Protein AF-A0A1V4H074-F1 (afdb_monomer)

Structure (mmCIF, N/CA/C/O backbone):
data_AF-A0A1V4H074-F1
#
_entry.id   AF-A0A1V4H074-F1
#
loop_
_atom_site.group_PDB
_atom_site.id
_atom_site.type_symbol
_atom_site.label_atom_id
_atom_site.label_alt_id
_atom_site.label_comp_id
_atom_site.label_asym_id
_atom_site.label_entity_id
_atom_site.label_seq_id
_atom_site.pdbx_PDB_ins_code
_atom_site.Cartn_x
_atom_site.Cartn_y
_atom_site.Cartn_z
_atom_site.occupancy
_atom_site.B_iso_or_equiv
_atom_site.auth_seq_id
_atom_site.auth_comp_id
_atom_site.auth_asym_id
_atom_site.auth_atom_id
_atom_site.pdbx_PDB_model_num
ATOM 1 N N . MET A 1 1 ? -8.437 -6.925 -4.034 1.00 66.06 1 MET A N 1
ATOM 2 C CA . MET A 1 1 ? -7.338 -6.480 -3.146 1.00 66.06 1 MET A CA 1
ATOM 3 C C . MET A 1 1 ? -6.029 -7.064 -3.621 1.00 66.06 1 MET A C 1
ATOM 5 O O . MET A 1 1 ? -5.190 -6.311 -4.090 1.00 66.06 1 MET A O 1
ATOM 9 N N . SER A 1 2 ? -5.920 -8.392 -3.639 1.00 72.75 2 SER A N 1
ATOM 10 C CA . SER A 1 2 ? -4.712 -9.102 -4.059 1.00 72.75 2 SER A CA 1
ATOM 11 C C . SER A 1 2 ? -4.274 -8.797 -5.501 1.00 72.75 2 SER A C 1
ATOM 13 O O . SER A 1 2 ? -3.115 -8.475 -5.710 1.00 72.75 2 SER A O 1
ATOM 15 N N . PHE A 1 3 ? -5.173 -8.793 -6.492 1.00 77.88 3 PHE A N 1
ATOM 16 C CA . PHE A 1 3 ? -4.778 -8.481 -7.878 1.00 77.88 3 PHE A CA 1
ATOM 17 C C . PHE A 1 3 ? -4.162 -7.078 -8.037 1.00 77.88 3 PHE A C 1
ATOM 19 O O . PHE A 1 3 ? -3.021 -6.944 -8.466 1.00 77.88 3 PHE A O 1
ATOM 26 N N . GLY A 1 4 ? -4.895 -6.030 -7.644 1.00 77.44 4 GLY A N 1
ATOM 27 C CA . GLY A 1 4 ? -4.463 -4.645 -7.858 1.00 77.44 4 GLY A CA 1
ATOM 28 C C . GLY A 1 4 ? -3.193 -4.264 -7.091 1.00 77.44 4 GLY A C 1
ATOM 29 O O . GLY A 1 4 ? -2.339 -3.593 -7.661 1.00 77.44 4 GLY A O 1
ATOM 30 N N . GLN A 1 5 ? -3.024 -4.729 -5.844 1.00 82.38 5 GLN A N 1
ATOM 31 C CA . GLN A 1 5 ? -1.792 -4.456 -5.089 1.00 82.38 5 GLN A CA 1
ATOM 32 C C . GLN A 1 5 ? -0.573 -5.102 -5.763 1.00 82.38 5 GLN A C 1
ATOM 34 O O . GLN A 1 5 ? 0.461 -4.460 -5.901 1.00 82.38 5 GLN A O 1
ATOM 39 N N . PHE A 1 6 ? -0.699 -6.354 -6.221 1.00 82.00 6 PHE A N 1
ATOM 40 C CA . PHE A 1 6 ? 0.429 -7.099 -6.770 1.00 82.00 6 PHE A CA 1
ATOM 41 C C . PHE A 1 6 ? 0.757 -6.638 -8.187 1.00 82.00 6 PHE A C 1
ATOM 43 O O . PHE A 1 6 ? 1.926 -6.461 -8.499 1.00 82.00 6 PHE A O 1
ATOM 50 N N . ALA A 1 7 ? -0.248 -6.355 -9.020 1.00 81.50 7 ALA A N 1
ATOM 51 C CA . ALA A 1 7 ? -0.031 -5.828 -10.364 1.00 81.50 7 ALA A CA 1
ATOM 52 C C . ALA A 1 7 ? 0.727 -4.488 -10.331 1.00 81.50 7 ALA A C 1
ATOM 54 O O . ALA A 1 7 ? 1.710 -4.312 -11.048 1.00 81.50 7 ALA A O 1
ATOM 55 N N . LEU A 1 8 ? 0.322 -3.569 -9.447 1.00 82.00 8 LEU A N 1
ATOM 56 C CA . LEU A 1 8 ? 0.987 -2.275 -9.280 1.00 82.00 8 LEU A CA 1
ATOM 57 C C . LEU A 1 8 ? 2.376 -2.411 -8.644 1.00 82.00 8 LEU A C 1
ATOM 59 O O . LEU A 1 8 ? 3.306 -1.730 -9.069 1.00 82.00 8 LEU A O 1
ATOM 63 N N . LEU A 1 9 ? 2.539 -3.312 -7.672 1.00 83.75 9 LEU A N 1
ATOM 64 C CA . LEU A 1 9 ? 3.830 -3.585 -7.039 1.00 83.75 9 LEU A CA 1
ATOM 65 C C . LEU A 1 9 ? 4.840 -4.160 -8.035 1.00 83.75 9 LEU A C 1
ATOM 67 O O . LEU A 1 9 ? 5.964 -3.670 -8.117 1.00 83.75 9 LEU A O 1
ATOM 71 N N . PHE A 1 10 ? 4.447 -5.156 -8.831 1.00 83.81 10 PHE A N 1
ATOM 72 C CA . PHE A 1 10 ? 5.321 -5.722 -9.858 1.00 83.81 10 PHE A CA 1
ATOM 73 C C . PHE A 1 10 ? 5.634 -4.702 -10.950 1.00 83.81 10 PHE A C 1
ATOM 75 O O . PHE A 1 10 ? 6.783 -4.612 -11.374 1.00 83.81 10 PHE A O 1
ATOM 82 N N . SER A 1 11 ? 4.659 -3.870 -11.331 1.00 82.81 11 SER A N 1
ATOM 83 C CA . SER A 1 11 ? 4.895 -2.761 -12.256 1.00 82.81 11 SER A CA 1
ATOM 84 C C . SER A 1 11 ? 5.855 -1.710 -11.685 1.00 82.81 11 SER A C 1
ATOM 86 O O . SER A 1 11 ? 6.617 -1.111 -12.436 1.00 82.81 11 SER A O 1
ATOM 88 N N . ALA A 1 12 ? 5.850 -1.461 -10.375 1.00 82.38 12 ALA A N 1
ATOM 89 C CA . ALA A 1 12 ? 6.811 -0.552 -9.760 1.00 82.38 12 ALA A CA 1
ATOM 90 C C . ALA A 1 12 ? 8.227 -1.139 -9.789 1.00 82.38 12 ALA A C 1
ATOM 92 O O . ALA A 1 12 ? 9.176 -0.448 -10.159 1.00 82.38 12 ALA A O 1
ATOM 93 N N . ILE A 1 13 ? 8.363 -2.424 -9.446 1.00 84.00 13 ILE A N 1
ATOM 94 C CA . ILE A 1 13 ? 9.644 -3.140 -9.494 1.00 84.00 13 ILE A CA 1
ATOM 95 C C . ILE A 1 13 ? 10.179 -3.186 -10.932 1.00 84.00 13 ILE A C 1
ATOM 97 O O . ILE A 1 13 ? 11.361 -2.925 -11.143 1.00 84.00 13 ILE A O 1
ATOM 101 N N . SER A 1 14 ? 9.326 -3.417 -11.936 1.00 80.88 14 SER A N 1
ATOM 102 C CA . SER A 1 14 ? 9.746 -3.440 -13.346 1.00 80.88 14 SER A CA 1
ATOM 103 C C . SER A 1 14 ? 10.243 -2.084 -13.859 1.00 80.88 14 SER A C 1
ATOM 105 O O . SER A 1 14 ? 11.043 -2.040 -14.785 1.00 80.88 14 SER A O 1
ATOM 107 N N . VAL A 1 15 ? 9.796 -0.976 -13.258 1.00 81.38 15 VAL A N 1
ATOM 108 C CA . VAL A 1 15 ? 10.253 0.396 -13.565 1.00 81.38 15 VAL A CA 1
ATOM 109 C C . VAL A 1 15 ? 11.562 0.743 -12.823 1.00 81.38 15 VAL A C 1
ATOM 111 O O . VAL A 1 15 ? 12.058 1.864 -12.902 1.00 81.38 15 VAL A O 1
ATOM 114 N N . GLY A 1 16 ? 12.167 -0.225 -12.126 1.00 77.12 16 GLY A N 1
ATOM 115 C CA . GLY A 1 16 ? 13.461 -0.078 -11.457 1.00 77.12 16 GLY A CA 1
ATOM 116 C C . GLY A 1 16 ? 13.365 0.318 -9.984 1.00 77.12 16 GLY A C 1
ATOM 117 O O . GLY A 1 16 ? 14.356 0.756 -9.406 1.00 77.12 16 GLY A O 1
ATOM 118 N N . MET A 1 17 ? 12.188 0.191 -9.361 1.00 80.56 17 MET A N 1
ATOM 119 C CA . MET A 1 17 ? 12.027 0.420 -7.924 1.00 80.56 17 MET A CA 1
ATOM 120 C C . MET A 1 17 ? 12.797 -0.648 -7.128 1.00 80.56 17 MET A C 1
ATOM 122 O O . MET A 1 17 ? 12.484 -1.835 -7.264 1.00 80.56 17 MET A O 1
ATOM 126 N N . PRO A 1 18 ? 13.741 -0.268 -6.246 1.00 81.75 18 PRO A N 1
ATOM 127 C CA . PRO A 1 18 ? 14.430 -1.231 -5.396 1.00 81.75 18 PRO A CA 1
ATOM 128 C C . PRO A 1 18 ? 13.438 -1.969 -4.496 1.00 81.75 18 PRO A C 1
ATOM 130 O O . PRO A 1 18 ? 12.625 -1.345 -3.811 1.00 81.75 18 PRO A O 1
ATOM 133 N N . THR A 1 19 ? 13.525 -3.298 -4.444 1.00 82.25 19 THR A N 1
ATOM 134 C CA . THR A 1 19 ? 12.568 -4.148 -3.716 1.00 82.25 19 THR A CA 1
ATOM 135 C C . THR A 1 19 ? 12.493 -3.805 -2.224 1.00 82.25 19 THR A C 1
ATOM 137 O O . THR A 1 19 ? 11.416 -3.850 -1.630 1.00 82.25 19 THR A O 1
ATOM 140 N N . GLY A 1 20 ? 13.617 -3.389 -1.625 1.00 79.25 20 GLY A N 1
ATOM 141 C CA . GLY A 1 20 ? 13.671 -2.920 -0.237 1.00 79.25 20 GLY A CA 1
ATOM 142 C C . GLY A 1 20 ? 12.859 -1.641 -0.002 1.00 79.25 20 GLY A C 1
ATOM 143 O O . GLY A 1 20 ? 12.081 -1.571 0.947 1.00 79.25 20 GLY A O 1
ATOM 144 N N . LEU A 1 21 ? 12.966 -0.658 -0.902 1.00 80.69 21 LEU A N 1
ATOM 145 C CA . LEU A 1 21 ? 12.172 0.576 -0.844 1.00 80.69 21 LEU A CA 1
ATOM 146 C C . LEU A 1 21 ? 10.698 0.320 -1.177 1.00 80.69 21 LEU A C 1
ATOM 148 O O . LEU A 1 21 ? 9.819 0.902 -0.544 1.00 80.69 21 LEU A O 1
ATOM 152 N N . ALA A 1 22 ? 10.414 -0.589 -2.113 1.00 84.88 22 ALA A N 1
ATOM 153 C CA . ALA A 1 22 ? 9.053 -1.007 -2.429 1.00 84.88 22 ALA A CA 1
ATOM 154 C C . ALA A 1 22 ? 8.351 -1.598 -1.195 1.00 84.88 22 ALA A C 1
ATOM 156 O O . ALA A 1 22 ? 7.260 -1.157 -0.837 1.00 84.88 22 ALA A O 1
ATOM 157 N N . ALA A 1 23 ? 8.996 -2.529 -0.485 1.00 83.88 23 ALA A N 1
ATOM 158 C CA . ALA A 1 23 ? 8.438 -3.109 0.734 1.00 83.88 23 ALA A CA 1
ATOM 159 C C . ALA A 1 23 ? 8.157 -2.041 1.806 1.00 83.88 23 ALA A C 1
ATOM 161 O O . ALA A 1 23 ? 7.091 -2.062 2.419 1.00 83.88 23 ALA A O 1
ATOM 162 N N . LEU A 1 24 ? 9.063 -1.074 1.990 1.00 85.00 24 LEU A N 1
ATOM 163 C CA . LEU A 1 24 ? 8.888 0.021 2.952 1.00 85.00 24 LEU A CA 1
ATOM 164 C C . LEU A 1 24 ? 7.728 0.945 2.597 1.00 85.00 24 LEU A C 1
ATOM 166 O O . LEU A 1 24 ? 6.918 1.272 3.461 1.00 85.00 24 LEU A O 1
ATOM 170 N N . ILE A 1 25 ? 7.608 1.338 1.330 1.00 85.31 25 ILE A N 1
ATOM 171 C CA . ILE A 1 25 ? 6.507 2.196 0.879 1.00 85.31 25 ILE A CA 1
ATOM 172 C C . ILE A 1 25 ? 5.173 1.456 1.004 1.00 85.31 25 ILE A C 1
ATOM 174 O O . ILE A 1 25 ? 4.169 2.057 1.379 1.00 85.31 25 ILE A O 1
ATOM 178 N N . HIS A 1 26 ? 5.154 0.140 0.787 1.00 86.06 26 HIS A N 1
ATOM 179 C CA . HIS A 1 26 ? 3.949 -0.665 0.979 1.00 86.06 26 HIS A CA 1
ATOM 180 C C . HIS A 1 26 ? 3.464 -0.677 2.441 1.00 86.06 26 HIS A C 1
ATOM 182 O O . HIS A 1 26 ? 2.258 -0.734 2.683 1.00 86.06 26 HIS A O 1
ATOM 188 N N . GLN A 1 27 ? 4.370 -0.559 3.423 1.00 87.00 27 GLN A N 1
ATOM 189 C CA . GLN A 1 27 ? 4.000 -0.444 4.845 1.00 87.00 27 GLN A CA 1
ATOM 190 C C . GLN A 1 27 ? 3.248 0.858 5.158 1.00 87.00 27 GLN A C 1
ATOM 192 O O . GLN A 1 27 ? 2.515 0.929 6.146 1.00 87.00 27 GLN A O 1
ATOM 197 N N . ALA A 1 28 ? 3.345 1.877 4.295 1.00 84.44 28 ALA A N 1
ATOM 198 C CA . ALA A 1 28 ? 2.588 3.114 4.459 1.00 84.44 28 ALA A CA 1
ATOM 199 C C . ALA A 1 28 ? 1.059 2.912 4.344 1.00 84.44 28 ALA A C 1
ATOM 201 O O . ALA A 1 28 ? 0.289 3.785 4.752 1.00 84.44 28 ALA A O 1
ATOM 202 N N . GLN A 1 29 ? 0.593 1.751 3.860 1.00 88.12 29 GLN A N 1
ATOM 203 C CA . GLN A 1 29 ? -0.828 1.387 3.819 1.00 88.12 29 GLN A CA 1
ATOM 204 C C . GLN A 1 29 ? -1.539 1.567 5.167 1.00 88.12 29 GLN A C 1
ATOM 206 O O . GLN A 1 29 ? -2.727 1.910 5.186 1.00 88.12 29 GLN A O 1
ATOM 211 N N . VAL A 1 30 ? -0.856 1.345 6.292 1.00 83.56 30 VAL A N 1
ATOM 212 C CA . VAL A 1 30 ? -1.471 1.473 7.620 1.00 83.56 30 VAL A CA 1
ATOM 213 C C . VAL A 1 30 ? -2.004 2.893 7.829 1.00 83.56 30 VAL A C 1
ATOM 215 O O . VAL A 1 30 ? -3.136 3.062 8.282 1.00 83.56 30 VAL A O 1
ATOM 218 N N . PHE A 1 31 ? -1.256 3.913 7.399 1.00 85.56 31 PHE A N 1
ATOM 219 C CA . PHE A 1 31 ? -1.697 5.308 7.465 1.00 85.56 31 PHE A CA 1
ATOM 220 C C . PHE A 1 31 ? -2.913 5.555 6.577 1.00 85.56 31 PHE A C 1
ATOM 222 O O . PHE A 1 31 ? -3.893 6.134 7.041 1.00 85.56 31 PHE A O 1
ATOM 229 N N . PHE A 1 32 ? -2.902 5.055 5.335 1.00 86.00 32 PHE A N 1
ATOM 230 C CA . PHE A 1 32 ? -4.060 5.168 4.443 1.00 86.00 32 PHE A CA 1
ATOM 231 C C . PHE A 1 32 ? -5.304 4.504 5.029 1.00 86.00 32 PHE A C 1
ATOM 233 O O . PHE A 1 32 ? -6.389 5.065 4.967 1.00 86.00 32 PHE A O 1
ATOM 240 N N . THR A 1 33 ? -5.150 3.345 5.659 1.00 86.44 33 THR A N 1
ATOM 241 C CA . THR A 1 33 ? -6.260 2.603 6.274 1.00 86.44 33 THR A CA 1
ATOM 242 C C . THR A 1 33 ? -6.880 3.393 7.416 1.00 86.44 33 THR A C 1
ATOM 244 O O . THR A 1 33 ? -8.101 3.483 7.510 1.00 86.44 33 THR A O 1
ATOM 247 N N . VAL A 1 34 ? -6.051 4.019 8.254 1.00 84.44 34 VAL A N 1
ATOM 248 C CA . VAL A 1 34 ? -6.533 4.875 9.340 1.00 84.44 34 VAL A CA 1
ATOM 249 C C . VAL A 1 34 ? -7.216 6.132 8.803 1.00 84.44 34 VAL A C 1
ATOM 251 O O . VAL A 1 34 ? -8.290 6.485 9.287 1.00 84.44 34 VAL A O 1
ATOM 254 N N . ILE A 1 35 ? -6.647 6.780 7.782 1.00 84.44 35 ILE A N 1
ATOM 255 C CA . ILE A 1 35 ? -7.265 7.944 7.130 1.00 84.44 35 ILE A CA 1
ATOM 256 C C . ILE A 1 35 ? -8.638 7.563 6.570 1.00 84.44 35 ILE A C 1
ATOM 258 O O . ILE A 1 35 ? -9.622 8.245 6.846 1.00 84.44 35 ILE A O 1
ATOM 262 N N . ILE A 1 36 ? -8.730 6.448 5.839 1.00 83.88 36 ILE A N 1
ATOM 263 C CA . ILE A 1 36 ? -9.991 5.962 5.272 1.00 83.88 36 ILE A CA 1
ATOM 264 C C . ILE A 1 36 ? -10.988 5.644 6.396 1.00 83.88 36 ILE A C 1
ATOM 266 O O . ILE A 1 36 ? -12.134 6.082 6.326 1.00 83.88 36 ILE A O 1
ATOM 270 N N . ALA A 1 37 ? -10.572 4.946 7.455 1.00 83.06 37 ALA A N 1
ATOM 271 C CA . ALA A 1 37 ? -11.443 4.628 8.588 1.00 83.06 37 ALA A CA 1
ATOM 272 C C . ALA A 1 37 ? -11.968 5.893 9.291 1.00 83.06 37 ALA A C 1
ATOM 274 O O . ALA A 1 37 ? -13.155 5.988 9.607 1.00 83.06 37 ALA A O 1
ATOM 275 N N . CYS A 1 38 ? -11.114 6.898 9.483 1.00 81.44 38 CYS A N 1
ATOM 276 C CA . CYS A 1 38 ? -11.499 8.141 10.136 1.00 81.44 38 CYS A CA 1
ATOM 277 C C . CYS A 1 38 ? -12.430 8.993 9.256 1.00 81.44 38 CYS A C 1
ATOM 279 O O . CYS A 1 38 ? -13.436 9.503 9.747 1.00 81.44 38 CYS A O 1
ATOM 281 N N . VAL A 1 39 ? -12.134 9.119 7.956 1.00 82.12 39 VAL A N 1
ATOM 282 C CA . VAL A 1 39 ? -12.916 9.938 7.011 1.00 82.12 39 VAL A CA 1
ATOM 283 C C . VAL A 1 39 ? -14.258 9.288 6.679 1.00 82.12 39 VAL A C 1
ATOM 285 O O . VAL A 1 39 ? -15.295 9.945 6.753 1.00 82.12 39 VAL A O 1
ATOM 288 N N . PHE A 1 40 ? -14.267 8.001 6.324 1.00 80.38 40 PHE A N 1
ATOM 289 C CA . PHE A 1 40 ? -15.479 7.333 5.846 1.00 80.38 40 PHE A CA 1
ATOM 290 C C . PHE A 1 40 ? -16.357 6.788 6.970 1.00 80.38 40 PHE A C 1
ATOM 292 O O . PHE A 1 40 ? -17.572 6.699 6.789 1.00 80.38 40 PHE A O 1
ATOM 299 N N . TRP A 1 41 ? -15.782 6.404 8.114 1.00 77.19 41 TRP A N 1
ATOM 300 C CA . TRP A 1 41 ? -16.535 5.750 9.194 1.00 77.19 41 TRP A CA 1
ATOM 301 C C . TRP A 1 41 ? -16.569 6.524 10.503 1.00 77.19 41 TRP A C 1
ATOM 303 O O . TRP A 1 41 ? -17.251 6.087 11.426 1.00 77.19 41 TRP A O 1
ATOM 313 N N . ARG A 1 42 ? -15.904 7.686 10.575 1.00 75.50 42 ARG A N 1
ATOM 314 C CA . ARG A 1 42 ? -15.928 8.578 11.745 1.00 75.50 42 ARG A CA 1
ATOM 315 C C . ARG A 1 42 ? -15.545 7.860 13.049 1.00 75.50 42 ARG A C 1
ATOM 317 O O . ARG A 1 42 ? -16.039 8.216 14.117 1.00 75.50 42 ARG A O 1
ATOM 324 N N . GLU A 1 43 ? -14.683 6.842 12.971 1.00 74.75 43 GLU A N 1
ATOM 325 C CA . GLU A 1 43 ? -14.187 6.148 14.162 1.00 74.75 43 GLU A CA 1
ATOM 326 C C . GLU A 1 43 ? -13.343 7.127 15.004 1.00 74.75 43 GLU A C 1
ATOM 328 O O . GLU A 1 43 ? -12.417 7.744 14.468 1.00 74.75 43 GLU A O 1
ATOM 333 N N . PRO A 1 44 ? -13.628 7.296 16.311 1.00 69.88 44 PRO A N 1
ATOM 334 C CA . PRO A 1 44 ? -12.864 8.208 17.149 1.00 69.88 44 PRO A CA 1
ATOM 335 C C . PRO A 1 44 ? -11.439 7.678 17.346 1.00 69.88 44 PRO A C 1
ATOM 337 O O . PRO A 1 44 ? -11.205 6.663 18.011 1.00 69.88 44 PRO A O 1
ATOM 340 N N . LEU A 1 45 ? -10.467 8.391 16.779 1.00 72.31 45 LEU A N 1
ATOM 341 C CA . LEU A 1 45 ? -9.048 8.122 16.980 1.00 72.31 45 LEU A CA 1
ATOM 342 C C . LEU A 1 45 ? -8.647 8.486 18.411 1.00 72.31 45 LEU A C 1
ATOM 344 O O . LEU A 1 45 ? -8.563 9.656 18.779 1.00 72.31 45 LEU A O 1
ATOM 348 N N . LYS A 1 46 ? -8.373 7.470 19.233 1.00 82.00 46 LYS A N 1
ATOM 349 C CA . LYS A 1 46 ? -7.770 7.669 20.558 1.00 82.00 46 LYS A CA 1
ATOM 350 C C . LYS A 1 46 ? -6.368 8.268 20.407 1.00 82.00 46 LYS A C 1
ATOM 352 O O . LYS A 1 46 ? -5.599 7.819 19.558 1.00 82.00 46 LYS A O 1
ATOM 357 N N . ALA A 1 47 ? -6.005 9.203 21.288 1.00 78.31 47 ALA A N 1
ATOM 358 C CA . ALA A 1 47 ? -4.690 9.858 21.297 1.00 78.31 47 ALA A CA 1
ATOM 359 C C . ALA A 1 47 ? -3.513 8.858 21.312 1.00 78.31 47 ALA A C 1
ATOM 361 O O . ALA A 1 47 ? -2.487 9.084 20.676 1.00 78.31 47 ALA A O 1
ATOM 362 N N . ASN A 1 48 ? -3.694 7.699 21.951 1.00 80.62 48 ASN A N 1
ATOM 363 C CA . ASN A 1 48 ? -2.686 6.638 21.993 1.00 80.62 48 ASN A CA 1
ATOM 364 C C . ASN A 1 48 ? -2.375 6.050 20.601 1.00 80.62 48 ASN A C 1
ATOM 366 O O . ASN A 1 48 ? -1.225 5.710 20.333 1.00 80.62 48 ASN A O 1
ATOM 370 N N . HIS A 1 49 ? -3.362 5.959 19.699 1.00 79.62 49 HIS A N 1
ATOM 371 C CA . HIS A 1 49 ? -3.128 5.505 18.322 1.00 79.62 49 HIS A CA 1
ATOM 372 C C . HIS A 1 49 ? -2.332 6.534 17.521 1.00 79.62 49 HIS A C 1
ATOM 374 O O . HIS A 1 49 ? -1.460 6.152 16.752 1.00 79.62 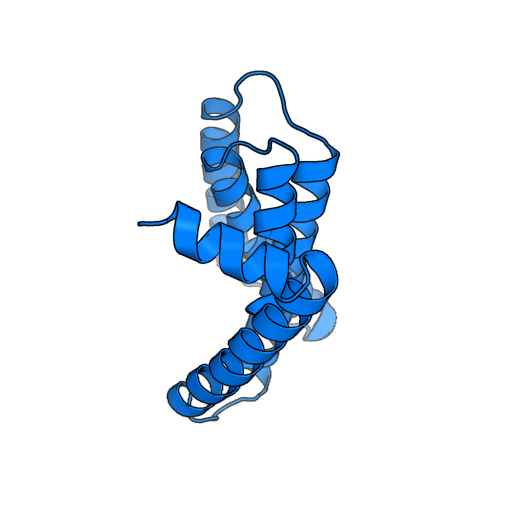49 HIS A O 1
ATOM 380 N N . LEU A 1 50 ? -2.574 7.828 17.745 1.00 81.06 50 LEU A N 1
ATOM 381 C CA . LEU A 1 50 ? -1.803 8.905 17.121 1.00 81.06 50 LEU A CA 1
ATOM 382 C C . LEU A 1 50 ? -0.325 8.847 17.517 1.00 81.06 50 LEU A C 1
ATOM 384 O O . LEU A 1 50 ? 0.536 8.941 16.649 1.00 81.06 50 LEU A O 1
ATOM 388 N N . ILE A 1 51 ? -0.021 8.623 18.798 1.00 85.19 51 ILE A N 1
ATOM 389 C CA . ILE A 1 51 ? 1.367 8.484 19.268 1.00 85.19 51 ILE A CA 1
ATOM 390 C C . ILE A 1 51 ? 2.037 7.265 18.620 1.00 85.19 51 ILE A C 1
ATOM 392 O O . ILE A 1 51 ? 3.145 7.378 18.097 1.00 85.19 51 ILE A O 1
ATOM 396 N N . ALA A 1 52 ? 1.354 6.116 18.602 1.00 84.25 52 ALA A N 1
ATOM 397 C CA . ALA A 1 52 ? 1.872 4.900 17.980 1.00 84.25 52 ALA A CA 1
ATOM 398 C C . ALA A 1 52 ? 2.089 5.062 16.464 1.00 84.25 52 ALA A C 1
ATOM 400 O O . ALA A 1 52 ? 3.108 4.620 15.939 1.00 84.25 52 ALA A O 1
ATOM 401 N N . MET A 1 53 ? 1.170 5.734 15.764 1.00 85.00 53 MET A N 1
ATOM 402 C CA . MET A 1 53 ? 1.296 6.026 14.334 1.00 85.00 53 MET A CA 1
ATOM 403 C C . MET A 1 53 ? 2.460 6.967 14.048 1.00 85.00 53 MET A C 1
ATOM 405 O O . MET A 1 53 ? 3.232 6.706 13.130 1.00 85.00 53 MET A O 1
ATOM 409 N N . SER A 1 54 ? 2.622 8.027 14.840 1.00 85.75 54 SER A N 1
ATOM 410 C CA . SER A 1 54 ? 3.759 8.939 14.710 1.00 85.75 54 SER A CA 1
ATOM 411 C C . SER A 1 54 ? 5.078 8.200 14.918 1.00 85.75 54 SER A C 1
ATOM 413 O O . SER A 1 54 ? 5.996 8.349 14.117 1.00 85.75 54 SER A O 1
ATOM 415 N N . LEU A 1 55 ? 5.159 7.336 15.934 1.00 88.56 55 LEU A N 1
ATOM 416 C CA . LEU A 1 55 ? 6.348 6.526 16.193 1.00 88.56 55 LEU A CA 1
ATOM 417 C C . LEU A 1 55 ? 6.639 5.540 15.048 1.00 88.56 55 LEU A C 1
ATOM 419 O O . LEU A 1 55 ? 7.783 5.429 14.610 1.00 88.56 55 LEU A O 1
ATOM 423 N N . ALA A 1 56 ? 5.612 4.870 14.520 1.00 84.81 56 ALA A N 1
ATOM 424 C CA . ALA A 1 56 ? 5.742 3.989 13.361 1.00 84.81 56 ALA A CA 1
ATOM 425 C C . ALA A 1 56 ? 6.193 4.754 12.105 1.00 84.81 56 ALA A C 1
ATOM 427 O O . ALA A 1 56 ? 7.042 4.271 11.359 1.00 84.81 56 ALA A O 1
ATOM 428 N N . GLY A 1 57 ? 5.669 5.966 11.896 1.00 85.75 57 GLY A N 1
ATOM 429 C CA . GLY A 1 57 ? 6.054 6.845 10.793 1.00 85.75 57 GLY A CA 1
ATOM 430 C C . GLY A 1 57 ? 7.512 7.284 10.889 1.00 85.75 57 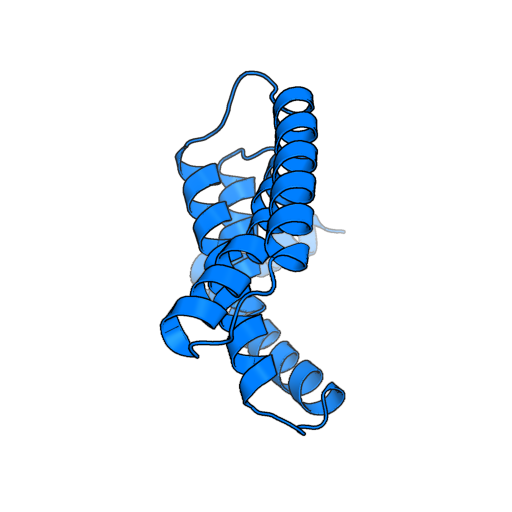GLY A C 1
ATOM 431 O O . GLY A 1 57 ? 8.227 7.243 9.891 1.00 85.75 57 GLY A O 1
ATOM 432 N N . LEU A 1 58 ? 7.981 7.615 12.095 1.00 87.94 58 LEU A N 1
ATOM 433 C CA . LEU A 1 58 ? 9.391 7.920 12.347 1.00 87.94 58 LEU A CA 1
ATOM 434 C C . LEU A 1 58 ? 10.289 6.710 12.072 1.00 87.94 58 LEU A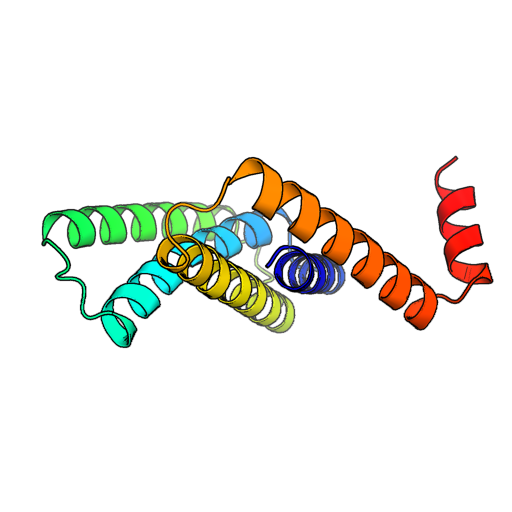 C 1
ATOM 436 O O . LEU A 1 58 ? 11.299 6.851 11.387 1.00 87.94 58 LEU A O 1
ATOM 440 N N . GLY A 1 59 ? 9.908 5.520 12.543 1.00 84.50 59 GLY A N 1
ATOM 441 C CA . GLY A 1 59 ? 10.645 4.284 12.268 1.00 84.50 59 GLY A CA 1
ATOM 442 C C . GLY A 1 59 ? 10.750 3.989 10.770 1.00 84.50 59 GLY A C 1
ATOM 443 O O . GLY A 1 59 ? 11.842 3.746 10.263 1.00 84.50 59 GLY A O 1
ATOM 444 N N . LEU A 1 60 ? 9.636 4.086 10.037 1.00 84.00 60 LEU A N 1
ATOM 445 C CA . LEU A 1 60 ? 9.620 3.915 8.581 1.00 84.00 60 LEU A CA 1
ATOM 446 C C . LEU A 1 60 ? 10.472 4.966 7.865 1.00 84.00 60 LEU A C 1
ATOM 448 O O . LEU A 1 60 ? 11.193 4.621 6.931 1.00 84.00 60 LEU A O 1
ATOM 452 N N . GLY A 1 61 ? 10.435 6.222 8.317 1.00 83.44 61 GLY A N 1
ATOM 453 C CA . GLY A 1 61 ? 11.271 7.297 7.786 1.00 83.44 61 GLY A CA 1
ATOM 454 C C . GLY A 1 61 ? 12.763 7.020 7.969 1.00 83.44 61 GLY A C 1
ATOM 455 O O . GLY A 1 61 ? 13.525 7.138 7.013 1.00 83.44 61 GLY A O 1
ATOM 456 N N . LEU A 1 62 ? 13.177 6.573 9.159 1.00 85.88 62 LEU A N 1
ATOM 457 C CA . LEU A 1 62 ? 14.569 6.207 9.443 1.00 85.88 62 LEU A CA 1
ATOM 458 C C . LEU A 1 62 ? 15.056 5.062 8.548 1.00 85.88 62 LEU A C 1
ATOM 460 O O . LEU A 1 62 ? 16.140 5.145 7.971 1.00 85.88 62 LEU A O 1
ATOM 464 N N . VAL A 1 63 ? 14.245 4.013 8.390 1.00 82.88 63 VAL A N 1
ATOM 465 C CA . VAL A 1 63 ? 14.598 2.881 7.522 1.00 82.88 63 VAL A CA 1
ATOM 466 C C . VAL A 1 63 ? 14.604 3.301 6.049 1.00 82.88 63 VAL A C 1
ATOM 468 O O . VAL A 1 63 ? 15.486 2.888 5.300 1.00 82.88 63 VAL A O 1
ATOM 471 N N . GLY A 1 64 ? 13.675 4.166 5.635 1.00 81.12 64 GLY A N 1
ATOM 472 C CA . GLY A 1 64 ? 13.627 4.725 4.285 1.00 81.12 64 GL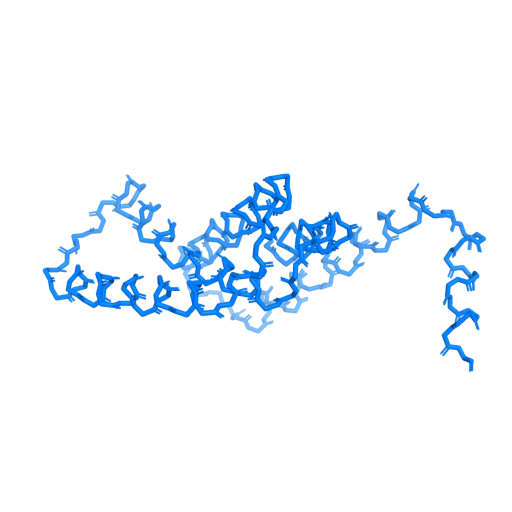Y A CA 1
ATOM 473 C C . GLY A 1 64 ? 14.876 5.532 3.932 1.00 81.12 64 GLY A C 1
ATOM 474 O O . GLY A 1 64 ? 15.441 5.331 2.861 1.00 81.12 64 GLY A O 1
ATOM 475 N N . VAL A 1 65 ? 15.353 6.380 4.849 1.00 80.88 65 VAL A N 1
ATOM 476 C CA . VAL A 1 65 ? 16.609 7.132 4.680 1.00 80.88 65 VAL A CA 1
ATOM 477 C C . VAL A 1 65 ? 17.806 6.185 4.583 1.00 80.88 65 VAL A C 1
ATOM 479 O O . VAL A 1 65 ? 18.658 6.376 3.721 1.00 80.88 65 VAL A O 1
ATOM 482 N N . GLY A 1 66 ? 17.853 5.132 5.406 1.00 79.00 66 GLY A N 1
ATOM 483 C CA . GLY A 1 66 ? 18.922 4.129 5.348 1.00 79.00 66 GLY A CA 1
ATOM 484 C C . GLY A 1 66 ? 18.932 3.288 4.065 1.00 79.00 66 GLY A C 1
ATOM 485 O O . GLY A 1 66 ? 19.991 2.843 3.636 1.00 79.00 66 GLY A O 1
ATOM 486 N N . GLN A 1 67 ? 17.773 3.082 3.437 1.00 73.81 67 GLN A N 1
ATOM 487 C CA . GLN A 1 67 ? 17.636 2.323 2.187 1.00 73.81 67 GLN A CA 1
ATOM 488 C C . GLN A 1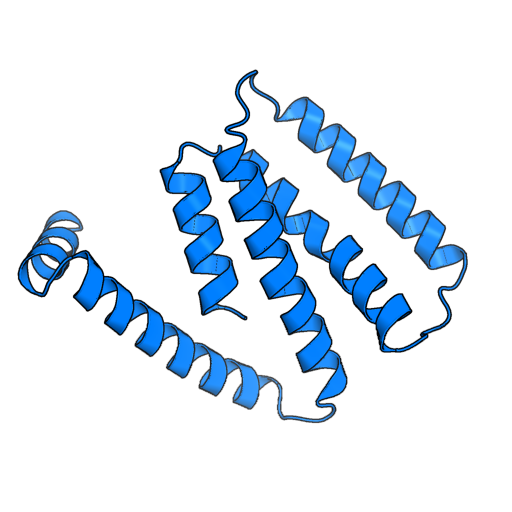 67 ? 17.703 3.200 0.928 1.00 73.81 67 GLN A C 1
ATOM 490 O O . GLN A 1 67 ? 17.658 2.688 -0.192 1.00 73.81 67 GLN A O 1
ATOM 495 N N . TYR A 1 68 ? 17.800 4.520 1.082 1.00 75.62 68 TYR A N 1
ATOM 496 C CA . TYR A 1 68 ? 17.869 5.444 -0.039 1.00 75.62 68 TYR A CA 1
ATOM 497 C C . TYR A 1 68 ? 19.257 5.399 -0.694 1.00 75.62 68 TYR A C 1
ATOM 499 O O . TYR A 1 68 ? 20.227 5.943 -0.175 1.00 75.62 68 TYR A O 1
ATOM 507 N N . GLN A 1 69 ? 19.347 4.776 -1.870 1.00 70.06 69 GLN A N 1
ATOM 508 C CA . GLN A 1 69 ? 20.592 4.633 -2.641 1.00 70.06 69 GLN A CA 1
ATOM 509 C C . GLN A 1 69 ? 20.782 5.728 -3.713 1.00 70.06 69 GLN A C 1
ATOM 511 O O . GLN A 1 69 ? 21.502 5.536 -4.687 1.00 70.06 69 GLN A O 1
ATOM 516 N N . GLY A 1 70 ? 20.135 6.889 -3.563 1.00 66.62 70 GLY A N 1
ATOM 517 C CA . GLY A 1 70 ? 20.345 8.050 -4.442 1.00 66.62 70 GLY A CA 1
ATOM 518 C C . GLY A 1 70 ? 19.475 8.109 -5.703 1.00 66.62 70 GLY A C 1
ATOM 519 O O . GLY A 1 70 ? 19.396 9.169 -6.320 1.00 66.62 70 GLY A O 1
ATOM 520 N N . GLN A 1 71 ? 18.775 7.030 -6.063 1.00 67.50 71 GLN A N 1
ATOM 521 C CA . GLN A 1 71 ? 17.801 7.018 -7.157 1.00 67.50 71 GLN A CA 1
ATOM 522 C C . GLN A 1 71 ? 16.463 6.462 -6.672 1.00 67.50 71 GLN A C 1
ATOM 524 O O . GLN A 1 71 ? 16.351 5.288 -6.323 1.00 67.50 71 GLN A O 1
ATOM 529 N N . LEU A 1 72 ? 15.437 7.314 -6.665 1.00 70.31 72 LEU A N 1
ATOM 530 C CA . LEU A 1 72 ? 14.055 6.907 -6.436 1.00 70.31 72 LEU A CA 1
ATOM 531 C C . LEU A 1 72 ? 13.254 7.172 -7.718 1.00 70.31 72 LEU A C 1
ATOM 533 O O . LEU A 1 72 ? 12.990 8.335 -8.036 1.00 70.31 72 LEU A O 1
ATOM 537 N N . PRO A 1 73 ? 12.864 6.131 -8.473 1.00 78.56 73 PRO A N 1
ATOM 538 C CA . PRO A 1 73 ? 12.016 6.306 -9.642 1.00 78.56 73 PRO A CA 1
ATOM 539 C C . PRO A 1 73 ? 10.666 6.889 -9.204 1.00 78.56 73 PRO A C 1
ATOM 541 O O . PRO A 1 73 ? 9.872 6.207 -8.557 1.00 78.56 73 PRO A O 1
ATOM 544 N N . MET A 1 74 ? 10.388 8.148 -9.558 1.00 79.12 74 MET A N 1
ATOM 545 C CA . MET A 1 74 ? 9.154 8.845 -9.156 1.00 79.12 74 MET A CA 1
ATOM 546 C C . MET A 1 74 ? 7.896 8.086 -9.604 1.00 79.12 74 MET A C 1
ATOM 548 O O . MET A 1 74 ? 6.920 7.981 -8.862 1.00 79.12 74 MET A O 1
ATOM 552 N N . LEU A 1 75 ? 7.948 7.488 -10.799 1.00 83.19 75 LEU A N 1
ATOM 553 C CA . LEU A 1 75 ? 6.875 6.643 -11.320 1.00 83.19 75 LEU A CA 1
ATOM 554 C C . LEU A 1 75 ? 6.700 5.360 -10.490 1.00 83.19 75 LEU A C 1
ATOM 556 O O . LEU A 1 75 ? 5.575 5.002 -10.151 1.00 83.19 75 LEU A O 1
ATOM 560 N N . GLY A 1 76 ? 7.800 4.706 -10.101 1.00 81.75 76 GLY A N 1
ATOM 561 C CA . GLY A 1 76 ? 7.770 3.532 -9.223 1.00 81.75 76 GLY A CA 1
ATOM 562 C C . GLY A 1 76 ? 7.186 3.856 -7.845 1.00 81.75 76 GLY A C 1
ATOM 563 O O . GLY A 1 76 ? 6.354 3.108 -7.334 1.00 81.75 76 GLY A O 1
ATOM 564 N N . ALA A 1 77 ? 7.538 5.013 -7.277 1.00 83.38 77 ALA A N 1
ATOM 565 C CA . ALA A 1 77 ? 6.962 5.501 -6.026 1.00 83.38 77 ALA A CA 1
ATOM 566 C C . ALA A 1 77 ? 5.449 5.743 -6.135 1.00 83.38 77 ALA A C 1
ATOM 568 O O . ALA A 1 77 ? 4.698 5.285 -5.273 1.00 83.38 77 ALA A O 1
ATOM 569 N N . ALA A 1 78 ? 4.984 6.385 -7.210 1.00 86.38 78 ALA A N 1
ATOM 570 C CA . ALA A 1 78 ? 3.558 6.602 -7.444 1.00 86.38 78 ALA A CA 1
ATOM 571 C C . ALA A 1 78 ? 2.781 5.278 -7.578 1.00 86.38 78 ALA A C 1
ATOM 573 O O . ALA A 1 78 ? 1.727 5.119 -6.959 1.00 86.38 78 ALA A O 1
ATOM 574 N N . LEU A 1 79 ? 3.324 4.306 -8.320 1.00 85.44 79 LEU A N 1
ATOM 575 C CA . LEU A 1 79 ? 2.734 2.971 -8.470 1.00 85.44 79 LEU A CA 1
ATOM 576 C C . LEU A 1 79 ? 2.668 2.222 -7.133 1.00 85.44 79 LEU A C 1
ATOM 578 O O . LEU A 1 79 ? 1.645 1.614 -6.823 1.00 85.44 79 LEU A O 1
ATOM 582 N N . MET A 1 80 ? 3.709 2.316 -6.300 1.00 88.19 80 MET A N 1
ATOM 583 C CA . MET A 1 80 ? 3.709 1.699 -4.970 1.00 88.19 80 MET A CA 1
ATOM 584 C C . MET A 1 80 ? 2.714 2.344 -4.009 1.00 88.19 80 MET A C 1
ATOM 586 O O . MET A 1 80 ? 2.054 1.636 -3.250 1.00 88.19 80 MET A O 1
ATOM 590 N N . LEU A 1 81 ? 2.565 3.670 -4.046 1.00 86.50 81 LEU A N 1
ATOM 591 C CA . LEU A 1 81 ? 1.544 4.358 -3.256 1.00 86.50 81 LEU A CA 1
ATOM 592 C C . LEU A 1 81 ? 0.136 3.963 -3.714 1.00 86.50 81 LEU A C 1
ATOM 594 O O . LEU A 1 81 ? -0.732 3.718 -2.876 1.00 86.50 81 LEU A O 1
ATOM 598 N N . ALA A 1 82 ? -0.081 3.826 -5.024 1.00 87.50 82 ALA A N 1
ATOM 599 C CA . ALA A 1 82 ? -1.336 3.317 -5.565 1.00 87.50 82 ALA A CA 1
ATOM 600 C C . ALA A 1 82 ? -1.596 1.863 -5.124 1.00 87.50 82 ALA A C 1
ATOM 602 O O . ALA A 1 82 ? -2.711 1.545 -4.709 1.00 87.50 82 ALA A O 1
ATOM 603 N N . ALA A 1 83 ? -0.572 1.000 -5.128 1.00 86.69 83 ALA A N 1
ATOM 604 C CA . ALA A 1 83 ? -0.667 -0.372 -4.624 1.00 86.69 83 ALA A CA 1
ATOM 605 C C . ALA A 1 83 ? -1.084 -0.400 -3.144 1.00 86.69 83 ALA A C 1
ATOM 607 O O . ALA A 1 83 ? -2.050 -1.074 -2.775 1.00 86.69 83 ALA A O 1
ATOM 608 N N . ALA A 1 84 ? -0.406 0.398 -2.316 1.00 86.44 84 ALA A N 1
ATOM 609 C CA . ALA A 1 84 ? -0.695 0.537 -0.894 1.00 86.44 84 ALA A CA 1
ATOM 610 C C . ALA A 1 84 ? -2.116 1.068 -0.644 1.00 86.44 84 ALA A C 1
ATOM 612 O O . ALA A 1 84 ? -2.792 0.603 0.274 1.00 86.44 84 ALA A O 1
ATOM 613 N N . LEU A 1 85 ? -2.602 1.997 -1.473 1.00 86.62 85 LEU A N 1
ATOM 614 C CA . LEU A 1 85 ? -3.961 2.531 -1.390 1.00 86.62 85 LEU A CA 1
ATOM 615 C C . LEU A 1 85 ? -5.016 1.471 -1.735 1.00 86.62 85 LEU A C 1
ATOM 617 O O . LEU A 1 85 ? -5.985 1.308 -0.993 1.00 86.62 85 LEU A O 1
ATOM 621 N N . VAL A 1 86 ? -4.826 0.718 -2.824 1.00 87.31 86 VAL A N 1
ATOM 622 C CA . VAL A 1 86 ? -5.726 -0.384 -3.210 1.00 87.31 86 VAL A CA 1
ATOM 623 C C . VAL A 1 86 ? -5.803 -1.427 -2.096 1.00 87.31 86 VAL A C 1
ATOM 625 O O . VAL A 1 86 ? -6.888 -1.919 -1.773 1.00 87.31 86 VAL A O 1
ATOM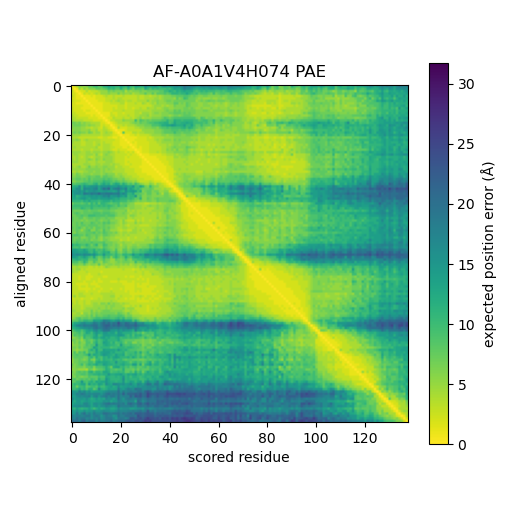 628 N N . TRP A 1 87 ? -4.669 -1.732 -1.466 1.00 87.44 87 TRP A N 1
ATOM 629 C CA . TRP A 1 87 ? -4.629 -2.635 -0.323 1.00 87.44 87 TRP A CA 1
ATOM 630 C C . TRP A 1 87 ? -5.333 -2.053 0.911 1.00 87.44 87 TRP A C 1
ATOM 632 O O . TRP A 1 87 ? -6.137 -2.745 1.538 1.00 87.44 87 TRP A O 1
ATOM 642 N N . ALA A 1 88 ? -5.113 -0.771 1.220 1.00 84.88 88 ALA A N 1
ATOM 643 C CA . ALA A 1 88 ? -5.755 -0.064 2.329 1.00 84.88 88 ALA A CA 1
ATOM 644 C C . ALA A 1 88 ? -7.282 -0.073 2.216 1.00 84.88 88 ALA A C 1
ATOM 646 O O . ALA A 1 88 ? -7.977 -0.447 3.164 1.00 84.88 88 ALA A O 1
ATOM 647 N N . ILE A 1 89 ? -7.803 0.286 1.038 1.00 85.06 89 ILE A N 1
ATOM 648 C CA . ILE A 1 89 ? -9.238 0.241 0.728 1.00 85.06 89 ILE A CA 1
ATOM 649 C C . ILE A 1 89 ? -9.757 -1.175 0.948 1.00 85.06 89 ILE A C 1
ATOM 651 O O . ILE A 1 89 ? -10.835 -1.366 1.503 1.00 85.06 89 ILE A O 1
ATOM 655 N N . GLY A 1 90 ? -8.963 -2.173 0.572 1.00 81.75 90 GLY A N 1
ATOM 656 C CA . GLY A 1 90 ? -9.314 -3.566 0.730 1.00 81.75 90 GLY A CA 1
ATOM 657 C C . GLY A 1 90 ? -9.455 -4.088 2.120 1.00 81.75 90 GLY A C 1
ATOM 658 O O . GLY A 1 90 ? -10.493 -4.652 2.461 1.00 81.75 90 GLY A O 1
ATOM 659 N N . ASN A 1 91 ? -8.419 -3.880 2.912 1.00 83.88 91 ASN A N 1
ATOM 660 C CA . ASN A 1 91 ? -8.424 -4.275 4.308 1.00 83.88 91 ASN A CA 1
ATOM 661 C C . ASN A 1 91 ? -9.557 -3.567 5.052 1.00 83.88 91 ASN A C 1
ATOM 663 O O . ASN A 1 91 ? -10.262 -4.180 5.852 1.00 83.88 91 ASN A O 1
ATOM 667 N N . THR A 1 92 ? -9.787 -2.298 4.713 1.00 82.25 92 THR A N 1
ATOM 668 C CA . THR A 1 92 ? -10.921 -1.526 5.212 1.00 82.25 92 THR A CA 1
ATOM 669 C C . THR A 1 92 ? -12.243 -2.181 4.794 1.00 82.25 92 THR A C 1
ATOM 671 O O . THR A 1 92 ? -13.041 -2.542 5.648 1.00 82.25 92 THR A O 1
ATOM 674 N N . LEU A 1 93 ? -12.478 -2.459 3.511 1.00 81.19 93 LEU A N 1
ATOM 675 C CA . LEU A 1 93 ? -13.723 -3.098 3.067 1.00 81.19 93 LEU A CA 1
ATOM 676 C C . LEU A 1 93 ? -13.983 -4.432 3.789 1.00 81.19 93 LEU A C 1
ATOM 678 O O . LEU A 1 93 ? -15.082 -4.641 4.293 1.00 81.19 93 LEU A O 1
ATOM 682 N N . VAL A 1 94 ? -12.963 -5.290 3.912 1.00 78.81 94 VAL A N 1
ATOM 683 C CA . VAL A 1 94 ? -13.059 -6.583 4.612 1.00 78.81 94 VAL A CA 1
ATOM 684 C C . VAL A 1 94 ? -13.437 -6.403 6.082 1.00 78.81 94 VAL A C 1
ATOM 686 O O . VAL A 1 94 ? -14.336 -7.096 6.555 1.00 78.81 94 VAL A O 1
ATOM 689 N N . LYS A 1 95 ? -12.838 -5.429 6.785 1.00 73.50 95 LYS A N 1
ATOM 690 C CA . LYS A 1 95 ? -13.198 -5.098 8.177 1.00 73.50 95 LYS A CA 1
ATOM 691 C C . LYS A 1 95 ? -14.692 -4.766 8.321 1.00 73.50 95 LYS A C 1
ATOM 693 O O . LYS A 1 95 ? -15.277 -5.060 9.358 1.00 73.50 95 LYS A O 1
ATOM 698 N N . LYS A 1 96 ? -15.324 -4.181 7.296 1.00 73.62 96 LYS A N 1
ATOM 699 C CA . LYS A 1 96 ? -16.740 -3.776 7.332 1.00 73.62 96 LYS A CA 1
ATOM 700 C C . LYS A 1 96 ? -17.732 -4.865 6.932 1.00 73.62 96 LYS A C 1
ATOM 702 O O . LYS A 1 96 ? -18.869 -4.813 7.389 1.00 73.62 96 LYS A O 1
ATOM 707 N N . ILE A 1 97 ? -17.338 -5.837 6.106 1.00 72.31 97 ILE A N 1
ATOM 708 C CA . ILE A 1 97 ? -18.240 -6.924 5.670 1.00 72.31 97 ILE A CA 1
ATOM 709 C C . ILE A 1 97 ? -18.659 -7.816 6.866 1.00 72.31 97 ILE A C 1
ATOM 711 O O . ILE A 1 97 ? -19.673 -8.505 6.797 1.00 72.31 97 ILE A O 1
ATOM 715 N N . GLY A 1 98 ? -17.970 -7.729 8.010 1.00 66.94 98 GLY A N 1
ATOM 716 C CA . GLY A 1 98 ? -18.408 -8.337 9.270 1.00 66.94 98 GLY A CA 1
ATOM 717 C C . GLY A 1 98 ? -18.039 -9.819 9.376 1.00 66.94 98 GLY A C 1
ATOM 718 O O . GLY A 1 98 ? -16.983 -10.230 8.898 1.00 66.94 98 GLY A O 1
ATOM 719 N N . SER A 1 99 ? -18.887 -10.626 10.026 1.00 56.97 99 SER A N 1
ATOM 720 C CA . SER A 1 99 ? -18.659 -12.056 10.301 1.00 56.97 99 SER A CA 1
ATOM 721 C C . SER A 1 99 ? -18.856 -12.937 9.061 1.00 56.97 99 SER A C 1
ATOM 723 O O . SER A 1 99 ? -19.744 -13.785 8.998 1.00 56.97 99 SER A O 1
ATOM 725 N N . VAL A 1 100 ? -18.028 -12.731 8.050 1.00 65.25 100 VAL A N 1
ATOM 726 C CA . VAL A 1 100 ? -17.844 -13.688 6.958 1.00 65.25 100 VAL A CA 1
ATOM 727 C C . VAL A 1 100 ? -16.785 -14.691 7.380 1.00 65.25 100 VAL A C 1
ATOM 729 O O . VAL A 1 100 ? -15.826 -14.342 8.069 1.00 65.25 100 VAL A O 1
ATOM 732 N N . ASN A 1 101 ? -16.935 -15.944 6.953 1.00 73.62 101 ASN A N 1
ATOM 733 C CA . ASN A 1 101 ? -15.885 -16.935 7.139 1.00 73.62 101 ASN A CA 1
ATOM 734 C C . ASN A 1 101 ? -14.622 -16.441 6.414 1.00 73.62 101 ASN A C 1
ATOM 736 O O . ASN A 1 101 ? -14.560 -16.464 5.182 1.00 73.62 101 ASN A O 1
ATOM 740 N N . ALA A 1 102 ? -13.640 -15.969 7.188 1.00 72.69 102 ALA A N 1
ATOM 741 C CA . ALA A 1 102 ? -12.409 -15.377 6.675 1.00 72.69 102 ALA A CA 1
ATOM 742 C C . ALA A 1 102 ? -11.687 -16.326 5.710 1.00 72.69 102 ALA A C 1
ATOM 744 O O . ALA A 1 102 ? -11.140 -15.887 4.702 1.00 72.69 102 ALA A O 1
ATOM 745 N N . LEU A 1 103 ? -11.760 -17.632 5.975 1.00 73.62 103 LEU A N 1
ATOM 746 C CA . LEU A 1 103 ? -11.151 -18.657 5.140 1.00 73.62 103 LEU A CA 1
ATOM 747 C C . LEU A 1 103 ? -11.856 -18.751 3.781 1.00 73.62 103 LEU A C 1
ATOM 749 O O . LEU A 1 103 ? -11.197 -18.738 2.748 1.00 73.62 103 LEU A O 1
ATOM 753 N N . SER A 1 104 ? -13.191 -18.732 3.766 1.00 76.88 104 SER A N 1
ATOM 754 C CA . SER A 1 104 ? -13.977 -18.707 2.524 1.00 76.88 104 SER A CA 1
ATOM 755 C C . SER A 1 104 ? -13.708 -17.439 1.703 1.00 76.88 104 SER A C 1
ATOM 757 O O . SER A 1 104 ? -13.480 -17.515 0.497 1.00 76.88 104 SER A O 1
ATOM 759 N N . LEU A 1 105 ? -13.644 -16.272 2.355 1.00 76.25 105 LEU A N 1
ATOM 760 C CA . LEU A 1 105 ? -13.366 -14.995 1.691 1.00 76.25 105 LEU A CA 1
ATOM 761 C C . LEU A 1 105 ? -11.978 -14.978 1.028 1.00 76.25 105 LEU A C 1
ATOM 763 O O . LEU A 1 105 ? -11.837 -14.507 -0.100 1.00 76.25 105 LEU A O 1
ATOM 767 N N . VAL A 1 106 ? -10.963 -15.511 1.714 1.00 76.25 106 VAL A N 1
ATOM 768 C CA . VAL A 1 106 ? -9.595 -15.606 1.186 1.00 76.25 106 VAL A CA 1
ATOM 769 C C . VAL A 1 106 ? -9.519 -16.609 0.039 1.00 76.25 106 VAL A C 1
ATOM 771 O O . VAL A 1 106 ? -8.923 -16.295 -0.989 1.00 76.25 106 VAL A O 1
ATOM 774 N N . VAL A 1 107 ? -10.146 -17.782 0.174 1.00 80.69 107 VAL A N 1
ATOM 775 C CA . VAL A 1 107 ? -10.155 -18.815 -0.873 1.00 80.69 107 VAL A CA 1
ATOM 776 C C . VAL A 1 107 ? -10.817 -18.282 -2.142 1.00 80.69 107 VAL A C 1
ATOM 778 O O . VAL A 1 107 ? -10.183 -18.256 -3.195 1.00 80.69 107 VAL A O 1
ATOM 781 N N . TRP A 1 108 ? -12.047 -17.772 -2.049 1.00 79.75 108 TRP A N 1
ATOM 782 C CA . TRP A 1 108 ? -12.759 -17.243 -3.214 1.00 79.75 108 TRP A CA 1
ATOM 783 C C . TRP A 1 108 ? -12.088 -15.993 -3.796 1.00 79.75 108 TRP A C 1
ATOM 785 O O . TRP A 1 108 ? -11.992 -15.856 -5.016 1.00 79.75 108 TRP A O 1
ATOM 795 N N . GLY A 1 109 ? -11.548 -15.110 -2.950 1.00 75.62 109 GLY A N 1
ATOM 796 C CA . GLY A 1 109 ? -10.807 -13.930 -3.398 1.00 75.62 109 GLY A CA 1
ATOM 797 C C . GLY A 1 109 ? -9.507 -14.270 -4.135 1.00 75.62 109 GLY A C 1
ATOM 798 O O . GLY A 1 109 ? -9.177 -13.624 -5.137 1.00 75.62 109 GLY A O 1
ATOM 799 N N . ASN A 1 110 ? -8.779 -15.296 -3.684 1.00 79.44 110 ASN A N 1
ATOM 800 C CA . ASN A 1 110 ? -7.559 -15.753 -4.348 1.00 79.44 110 ASN A CA 1
ATOM 801 C C . ASN A 1 110 ? -7.854 -16.463 -5.666 1.00 79.44 110 ASN A C 1
ATOM 803 O O . ASN A 1 110 ? -7.160 -16.190 -6.640 1.00 79.44 110 ASN A O 1
ATOM 807 N N . VAL A 1 111 ? -8.901 -17.289 -5.743 1.00 82.06 111 VAL A N 1
ATOM 808 C CA . VAL A 1 111 ? -9.307 -17.932 -7.006 1.00 82.06 111 VAL A CA 1
ATOM 809 C C . VAL A 1 111 ? -9.591 -16.881 -8.083 1.00 82.06 111 VAL A C 1
ATOM 811 O O . VAL A 1 111 ? -9.040 -16.958 -9.179 1.00 82.06 111 VAL A O 1
ATOM 814 N N . VAL A 1 112 ? -10.361 -15.836 -7.757 1.00 80.62 112 VAL A N 1
ATOM 815 C CA . VAL A 1 112 ? -10.617 -14.717 -8.684 1.00 80.62 112 VAL A CA 1
ATOM 816 C C . VAL A 1 112 ? -9.322 -13.990 -9.058 1.00 80.62 112 VAL A C 1
ATOM 818 O O . VAL A 1 112 ? -9.126 -13.626 -10.214 1.00 80.62 112 VAL A O 1
ATOM 821 N N . THR A 1 113 ? -8.412 -13.801 -8.102 1.00 79.19 113 THR A N 1
ATOM 822 C CA . THR A 1 113 ? -7.123 -13.137 -8.349 1.00 79.19 113 THR A CA 1
ATOM 823 C C . THR A 1 113 ? -6.244 -13.926 -9.320 1.00 79.19 113 THR A C 1
ATOM 825 O O . THR A 1 113 ? -5.673 -13.328 -10.229 1.00 79.19 113 THR A O 1
ATOM 828 N N . VAL A 1 114 ? -6.157 -15.250 -9.158 1.00 81.44 114 VAL A N 1
ATOM 829 C CA . VAL A 1 114 ? -5.396 -16.133 -10.056 1.00 81.44 114 VAL A CA 1
ATOM 830 C C . VAL A 1 114 ? -5.964 -16.072 -11.470 1.00 81.44 114 VAL A C 1
ATOM 832 O O . VAL A 1 114 ? -5.208 -15.907 -12.424 1.00 81.44 114 VAL A O 1
ATOM 835 N N . LEU A 1 115 ? -7.291 -16.128 -11.610 1.00 81.62 115 LEU A N 1
ATOM 836 C CA . LEU A 1 115 ? -7.948 -16.016 -12.913 1.00 81.62 115 LEU A CA 1
ATOM 837 C C . LEU A 1 115 ? -7.667 -14.665 -13.583 1.00 81.62 115 LEU A C 1
ATOM 839 O O . LEU A 1 115 ? -7.316 -14.627 -14.760 1.00 81.62 115 LEU A O 1
ATOM 843 N N . LEU A 1 116 ? -7.764 -13.557 -12.841 1.00 80.50 116 LEU A N 1
ATOM 844 C CA . LEU A 1 116 ? -7.482 -12.221 -13.373 1.00 80.50 116 LEU A CA 1
ATOM 845 C C . LEU A 1 116 ? -6.024 -12.067 -13.821 1.00 80.50 116 LEU A C 1
ATOM 847 O O . LEU A 1 116 ? -5.783 -11.521 -14.899 1.00 80.50 116 LEU A O 1
ATOM 851 N N . PHE A 1 117 ? -5.065 -12.577 -13.040 1.00 77.94 117 PHE A N 1
ATOM 852 C CA . PHE A 1 117 ? -3.653 -12.598 -13.436 1.00 77.94 117 PHE A CA 1
ATOM 853 C C . PHE A 1 117 ? -3.416 -13.461 -14.673 1.00 77.94 117 PHE A C 1
ATOM 855 O O . PHE A 1 117 ? -2.701 -13.032 -15.570 1.00 77.94 117 PHE A O 1
ATOM 862 N N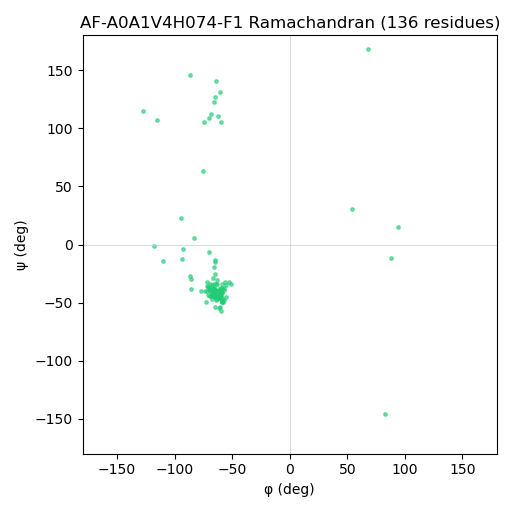 . GLY A 1 118 ? -4.055 -14.629 -14.767 1.00 78.06 118 GLY A N 1
ATOM 863 C CA . GLY A 1 118 ? -3.979 -15.477 -15.957 1.00 78.06 118 GLY A CA 1
ATOM 864 C C . GLY A 1 118 ? -4.500 -14.772 -17.213 1.00 78.06 118 GLY A C 1
ATOM 865 O O . GLY A 1 118 ? -3.852 -14.807 -18.256 1.00 78.06 118 GLY A O 1
ATOM 866 N N . LEU A 1 119 ? -5.626 -14.060 -17.104 1.00 80.94 119 LEU A N 1
ATOM 867 C CA . LEU A 1 119 ? -6.203 -13.293 -18.212 1.00 80.94 119 LEU A CA 1
ATOM 868 C C . LEU A 1 119 ? -5.322 -12.110 -18.629 1.00 80.94 119 LEU A C 1
ATOM 870 O O . LEU A 1 119 ? -5.137 -11.873 -19.820 1.00 80.94 119 LEU A O 1
ATOM 874 N N . THR A 1 120 ? -4.757 -11.377 -17.666 1.00 77.12 120 THR A N 1
ATOM 875 C CA . THR A 1 120 ? -3.843 -10.266 -17.976 1.00 77.12 120 THR A CA 1
ATOM 876 C C . THR A 1 120 ? -2.515 -10.752 -18.542 1.00 77.12 120 THR A C 1
ATOM 878 O O . THR A 1 120 ? -2.025 -10.153 -19.493 1.00 77.12 120 THR A O 1
ATOM 881 N N . ALA A 1 121 ? -1.960 -11.855 -18.035 1.00 74.81 121 ALA A N 1
ATOM 882 C CA . ALA A 1 121 ? -0.768 -12.482 -18.604 1.00 74.81 121 ALA A CA 1
ATOM 883 C C . ALA A 1 121 ? -1.014 -12.929 -20.051 1.00 74.81 121 ALA A C 1
ATOM 885 O O . ALA A 1 121 ? -0.218 -12.622 -20.936 1.00 74.81 121 ALA A O 1
ATOM 886 N N . TRP A 1 122 ? -2.154 -13.575 -20.313 1.00 74.62 122 TRP A N 1
ATOM 887 C CA . TRP A 1 122 ? -2.527 -13.967 -21.668 1.00 74.62 122 TRP A CA 1
ATOM 888 C C . TRP A 1 122 ? -2.694 -12.755 -22.596 1.00 74.62 122 TRP A C 1
ATOM 890 O O . TRP A 1 122 ? -2.211 -12.787 -23.726 1.00 74.62 122 TRP A O 1
ATOM 900 N N . GLY A 1 123 ? -3.310 -11.671 -22.117 1.00 78.44 123 GLY A N 1
ATOM 901 C CA . GLY A 1 123 ? -3.499 -10.444 -22.893 1.00 78.44 123 GLY A CA 1
ATOM 902 C C . GLY A 1 123 ? -2.212 -9.659 -23.173 1.00 78.44 123 GLY A C 1
ATOM 903 O O . GLY A 1 123 ? -2.098 -9.055 -24.235 1.00 78.44 123 GLY A O 1
ATOM 904 N N . LEU A 1 124 ? -1.245 -9.664 -22.249 1.00 71.06 124 LEU A N 1
ATOM 905 C CA . LEU A 1 124 ? 0.012 -8.916 -22.386 1.00 71.06 124 LEU A CA 1
ATOM 906 C C . LEU A 1 124 ? 1.095 -9.684 -23.157 1.00 71.06 124 LEU A C 1
ATOM 908 O O . LEU A 1 124 ? 1.829 -9.072 -23.927 1.00 71.06 124 LEU A O 1
ATOM 912 N N . TYR A 1 125 ? 1.199 -11.001 -22.958 1.00 68.00 125 TYR A N 1
ATOM 913 C CA . TYR A 1 125 ? 2.288 -11.823 -23.507 1.00 68.00 125 TYR A CA 1
ATOM 914 C C . TYR A 1 125 ? 1.841 -12.784 -24.626 1.00 68.00 125 TYR A C 1
ATOM 916 O O . TYR A 1 125 ? 2.682 -13.318 -25.349 1.00 68.00 125 TYR A O 1
ATOM 924 N N . GLY A 1 126 ? 0.534 -13.015 -24.807 1.00 72.62 126 GLY A N 1
ATOM 925 C CA . GLY A 1 126 ? 0.010 -14.031 -25.730 1.00 72.62 126 GLY A CA 1
ATOM 926 C C . GLY A 1 126 ? 0.318 -15.472 -25.284 1.00 72.62 126 GLY A C 1
ATOM 927 O O . GLY A 1 126 ? 1.128 -15.706 -24.392 1.00 72.62 126 GLY A O 1
ATOM 928 N N . ILE A 1 127 ? -0.317 -16.476 -25.907 1.00 65.38 127 ILE A N 1
ATOM 929 C CA . ILE A 1 127 ? -0.080 -17.904 -25.576 1.00 65.38 127 ILE A CA 1
ATOM 930 C C . ILE A 1 127 ? 1.394 -18.297 -25.770 1.00 65.38 127 ILE A C 1
ATOM 932 O O . ILE A 1 127 ? 1.944 -19.043 -24.963 1.00 65.38 127 ILE A O 1
ATOM 936 N N . ASN A 1 128 ? 2.044 -17.750 -26.801 1.00 65.44 128 ASN A N 1
ATOM 937 C CA . ASN A 1 128 ? 3.430 -18.077 -27.129 1.00 65.44 128 ASN A CA 1
ATOM 938 C C . ASN A 1 128 ? 4.430 -17.446 -26.147 1.00 65.44 128 ASN A C 1
ATOM 940 O O . ASN A 1 128 ? 5.355 -18.131 -25.725 1.00 65.44 128 ASN A O 1
ATOM 944 N N . GLY A 1 129 ? 4.217 -16.196 -25.713 1.00 65.00 129 GLY A N 1
ATOM 945 C CA . GLY A 1 129 ? 5.101 -15.534 -24.745 1.00 65.00 129 GLY A CA 1
ATOM 946 C C . GLY A 1 129 ? 4.975 -16.102 -23.329 1.00 65.00 129 GLY A C 1
ATOM 947 O O . GLY A 1 129 ? 5.965 -16.186 -22.606 1.00 65.00 129 GLY A O 1
ATOM 948 N N . VAL A 1 130 ? 3.779 -16.568 -22.942 1.00 64.12 130 VAL A N 1
ATOM 949 C CA . VAL A 1 130 ? 3.594 -17.299 -21.676 1.00 64.12 130 VAL A CA 1
ATOM 950 C C . VAL A 1 130 ? 4.311 -18.655 -21.719 1.00 64.12 130 VAL A C 1
ATOM 952 O O . VAL A 1 130 ? 4.973 -19.018 -20.750 1.00 64.12 130 VAL A O 1
ATOM 955 N N . ALA A 1 131 ? 4.238 -19.386 -22.838 1.00 64.12 131 ALA A N 1
ATOM 956 C CA . ALA A 1 131 ? 4.960 -20.649 -23.001 1.00 64.12 131 ALA A CA 1
ATOM 957 C C . ALA A 1 131 ? 6.489 -20.457 -22.962 1.00 64.12 131 ALA A C 1
ATOM 959 O O . ALA A 1 131 ? 7.182 -21.233 -22.309 1.00 64.12 131 ALA A O 1
ATOM 960 N N . GLU A 1 132 ? 7.008 -19.397 -23.586 1.00 67.06 132 GLU A N 1
ATOM 961 C CA . GLU A 1 132 ? 8.436 -19.049 -23.557 1.00 67.06 132 GLU A CA 1
ATOM 962 C C . GLU A 1 132 ? 8.942 -18.736 -22.143 1.00 67.06 132 GLU A C 1
ATOM 964 O O . GLU A 1 132 ? 10.012 -19.201 -21.756 1.00 67.06 132 GLU A O 1
ATOM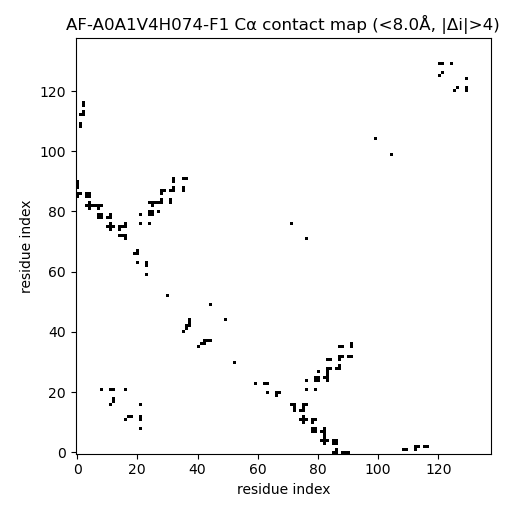 969 N N . GLN A 1 133 ? 8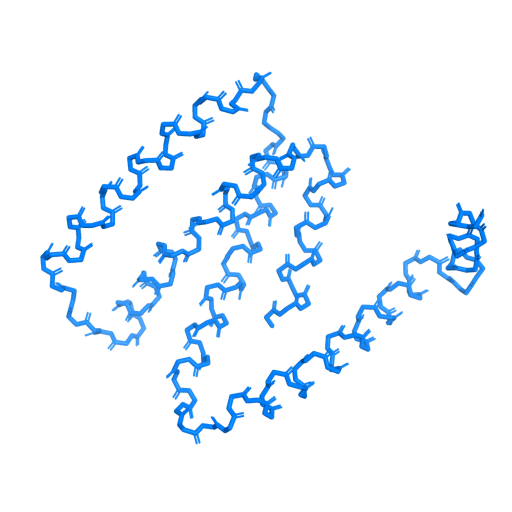.164 -18.007 -21.336 1.00 64.94 133 GLN A N 1
ATOM 970 C CA . GLN A 1 133 ? 8.530 -17.731 -19.942 1.00 64.94 133 GLN A CA 1
ATOM 971 C C . GLN A 1 133 ? 8.507 -18.983 -19.061 1.00 64.94 133 GLN A C 1
ATOM 973 O O . GLN A 1 133 ? 9.343 -19.109 -18.172 1.00 64.94 133 GLN A O 1
ATOM 978 N N . ILE A 1 134 ? 7.582 -19.914 -19.311 1.00 62.88 134 ILE A N 1
ATOM 979 C CA . ILE A 1 134 ? 7.516 -21.186 -18.579 1.00 62.88 134 ILE A CA 1
ATOM 980 C C . ILE A 1 134 ? 8.707 -22.085 -18.945 1.00 62.88 134 ILE A C 1
ATOM 982 O O . ILE A 1 134 ? 9.288 -22.707 -18.061 1.00 62.88 134 ILE A O 1
ATOM 986 N N . ILE A 1 135 ? 9.103 -22.125 -20.221 1.00 66.44 135 ILE A N 1
ATOM 987 C CA . ILE A 1 135 ? 10.260 -22.910 -20.684 1.00 66.44 135 ILE A CA 1
ATOM 988 C C . ILE A 1 135 ? 11.580 -22.278 -20.217 1.00 66.44 135 ILE A C 1
ATOM 990 O O . ILE A 1 135 ? 12.502 -22.996 -19.855 1.00 66.44 135 ILE A O 1
ATOM 994 N N . GLY A 1 136 ? 11.672 -20.947 -20.156 1.00 60.34 136 GLY A N 1
ATOM 995 C CA . GLY A 1 136 ? 12.848 -20.245 -19.626 1.00 60.34 136 GLY A CA 1
ATOM 996 C C . GLY A 1 136 ? 13.045 -20.363 -18.106 1.00 60.34 136 GLY A C 1
ATOM 997 O O . GLY A 1 136 ? 14.056 -19.888 -17.594 1.00 60.34 136 GLY A O 1
ATOM 998 N N . MET A 1 137 ? 12.090 -20.957 -17.378 1.00 58.81 137 MET A N 1
ATOM 999 C CA . MET A 1 137 ? 12.171 -21.208 -15.932 1.00 58.81 137 MET A CA 1
ATOM 1000 C C . MET A 1 137 ? 12.718 -22.601 -15.567 1.00 58.81 137 MET A C 1
ATOM 1002 O O . MET A 1 137 ? 13.020 -22.818 -14.391 1.00 58.81 137 MET A O 1
ATOM 1006 N N . THR A 1 138 ? 12.832 -23.528 -16.526 1.00 50.22 138 THR A N 1
ATOM 1007 C CA . THR A 1 138 ? 13.486 -24.846 -16.363 1.00 50.22 138 THR A CA 1
ATOM 1008 C C . THR A 1 138 ? 14.907 -24.827 -16.891 1.00 50.22 138 THR A C 1
ATOM 1010 O O . THR A 1 138 ? 15.794 -25.355 -16.186 1.00 50.22 138 THR A O 1
#

Foldseek 3Di:
DVQLLVVLLVVLVVLVADPQLLVLLLVCLVVLLVVCCCVVVVPDDDPVVVVVVVVVVVVSVVSNVVPDPPDDDPSSSVSSNSSSNVVSVVVNVVVPVPPDPPVVCVVVVVVVSVVVVVVVCCVPQNPVRVVVVVVVVD

Organism: Moraxella lacunata (NCBI:txid477)

pLDDT: mean 78.64, std 7.47, range [50.22, 88.56]

Solvent-accessible surface area (backbone atoms only — not comparable to full-atom values): 7494 Å² total; per-residue (Å²): 80,71,47,61,23,48,55,29,40,52,52,10,42,75,65,65,30,54,68,71,56,50,55,56,50,41,60,51,19,62,58,50,31,51,52,49,43,39,73,78,64,63,54,85,79,52,70,68,57,54,54,51,48,52,51,50,50,50,52,51,49,56,52,49,61,73,64,59,81,88,74,77,46,66,67,19,52,52,30,28,49,52,13,16,46,44,37,16,55,34,57,48,52,57,68,68,72,53,96,58,62,61,66,59,53,50,53,56,53,47,55,54,31,53,52,51,51,52,53,50,48,42,73,73,46,34,75,65,46,50,51,50,55,59,60,73,71,111

Sequence (138 aa):
MSFGQFALLFSAISVGMPTGLAALIHQAQVFFTVIIACVFWREPLKANHLIAMSLAGLGLGLVGVGQYQGQLPMLGAALMLAAALVWAIGNTLVKKIGSVNALSLVVWGNVVTVLLFGLTAWGLYGINGVAEQIIGMT

Secondary structure (DSSP, 8-state):
-HHHHHHHHHHHHHTT--HHHHHHHHHTHHHHHHHHHHHHH-----HHHHHHHHHHHHHHHHHHHHH--S---HHHHHHHHHHHHHHHHHHHHHHHH-S--HHHHHHHHHHHHHHHHHHHHHHHHHHHHHHHHHHTT-

InterPro domains:
  IPR037185 Multidrug transporter EmrE superfamily [SSF103481] (2-66)

Nearest PDB structures (foldseek):
  6e3i-assembly1_A  TM=4.150E-01  e=4.732E+00  Homo sapiens
  2voi-assembly1_A  TM=3.882E-01  e=7.790E+00  Mus musculus

Mean predicted aligned error: 9.13 Å

Radius of gyration: 17.98 Å; Cα contacts (8 Å, |Δi|>4): 105; chains: 1; bounding box: 39×35×49 Å